Protein AF-A0A6N9YGU1-F1 (afdb_monomer)

Secondary structure (DSSP, 8-state):
---------S-TTT----EEE-SSTTEEEETTTTEEEE------------

Nearest PDB structures (foldseek):
  1pft-assembly1_A  TM=5.689E-01  e=3.047E-01  Pyrococcus furiosus
  5g5l-assembly1_I  TM=6.288E-01  e=5.674E-01  Saccharomyces cerevisiae
  8hl3-assembly1_S27A  TM=5.904E-01  e=1.967E+00  Sulfolobus acidocaldarius DSM 639
  3cm2-assembly15_J  TM=6.779E-01  e=2.420E+00  Homo sapiens
  1ro4-assembly1_A  TM=4.252E-01  e=5.542E+00  Homo sapiens

Structure (mmCIF, N/CA/C/O backbone):
data_AF-A0A6N9YGU1-F1
#
_entry.id   AF-A0A6N9YGU1-F1
#
loop_
_atom_site.group_PDB
_atom_site.id
_atom_site.type_symbol
_atom_site.label_atom_id
_atom_site.label_alt_id
_atom_site.label_comp_id
_atom_site.label_asym_id
_atom_site.label_entity_id
_atom_site.label_seq_id
_atom_site.pdbx_PDB_ins_code
_atom_site.Cartn_x
_atom_site.Cartn_y
_atom_site.Cartn_z
_atom_site.occupancy
_atom_site.B_iso_or_equiv
_atom_site.auth_seq_id
_atom_site.auth_comp_id
_atom_site.auth_asym_id
_atom_site.auth_atom_id
_atom_site.pdbx_PDB_model_num
ATOM 1 N N . MET A 1 1 ? 18.734 7.526 -11.816 1.00 39.97 1 MET A N 1
ATOM 2 C CA . MET A 1 1 ? 17.625 6.750 -12.405 1.00 39.97 1 MET A CA 1
ATOM 3 C C . MET A 1 1 ? 16.547 6.647 -11.348 1.00 39.97 1 MET A C 1
ATOM 5 O O . MET A 1 1 ? 16.759 5.932 -10.382 1.00 39.97 1 MET A O 1
ATOM 9 N N . SER A 1 2 ? 15.463 7.413 -11.465 1.00 48.88 2 SER A N 1
ATOM 10 C CA . SER A 1 2 ? 14.302 7.194 -10.602 1.00 48.88 2 SER A CA 1
ATOM 11 C C . SER A 1 2 ? 13.554 6.010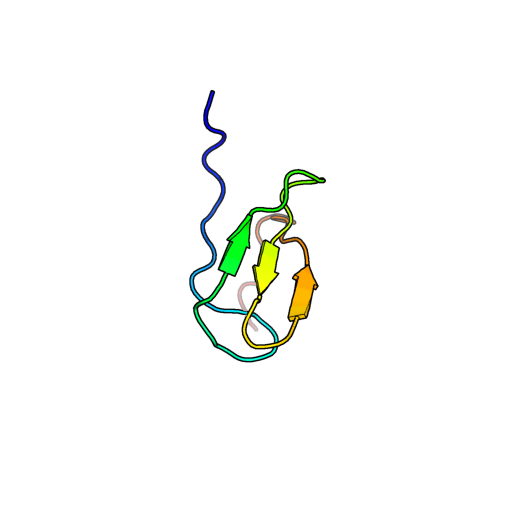 -11.202 1.00 48.88 2 SER A C 1
ATOM 13 O O . SER A 1 2 ? 12.920 6.156 -12.247 1.00 48.88 2 SER A O 1
ATOM 15 N N . GLU A 1 3 ? 13.736 4.819 -10.632 1.00 57.50 3 GLU A N 1
ATOM 16 C CA . GLU A 1 3 ? 12.804 3.711 -10.847 1.00 57.50 3 GLU A CA 1
ATOM 17 C C . GLU A 1 3 ? 11.396 4.281 -10.670 1.00 57.50 3 GLU A C 1
ATOM 19 O O . GLU A 1 3 ? 11.101 4.866 -9.627 1.00 57.50 3 GLU A O 1
ATOM 24 N N . THR A 1 4 ? 10.543 4.182 -11.689 1.00 54.62 4 THR A N 1
ATOM 25 C CA . THR A 1 4 ? 9.136 4.572 -11.576 1.00 54.62 4 THR A CA 1
ATOM 26 C C . THR A 1 4 ? 8.464 3.628 -10.576 1.00 54.62 4 THR A C 1
ATOM 28 O O . THR A 1 4 ? 7.879 2.614 -10.948 1.00 54.62 4 THR A O 1
ATOM 31 N N . ARG A 1 5 ? 8.610 3.921 -9.280 1.00 63.94 5 ARG A N 1
ATOM 32 C CA . ARG A 1 5 ? 7.928 3.226 -8.192 1.00 63.94 5 ARG A CA 1
ATOM 33 C C . ARG A 1 5 ? 6.454 3.586 -8.296 1.00 63.94 5 ARG A C 1
ATOM 35 O O . ARG A 1 5 ? 6.111 4.765 -8.334 1.00 63.94 5 ARG A O 1
ATOM 42 N N . ALA A 1 6 ? 5.585 2.581 -8.349 1.00 68.62 6 ALA A N 1
ATOM 43 C CA . ALA A 1 6 ? 4.159 2.817 -8.192 1.00 68.62 6 ALA A CA 1
ATOM 44 C C . ALA A 1 6 ? 3.944 3.485 -6.826 1.00 68.62 6 ALA A C 1
ATOM 46 O O . ALA A 1 6 ? 4.214 2.877 -5.789 1.00 68.62 6 ALA A O 1
ATOM 47 N N . ALA A 1 7 ? 3.541 4.754 -6.833 1.00 70.19 7 ALA A N 1
ATOM 48 C CA . ALA A 1 7 ? 3.233 5.469 -5.608 1.00 70.19 7 ALA A CA 1
ATOM 49 C C . ALA A 1 7 ? 1.958 4.877 -5.006 1.00 70.19 7 ALA A C 1
ATOM 51 O O . ALA A 1 7 ? 0.960 4.686 -5.706 1.00 70.19 7 ALA A O 1
ATOM 52 N N . ILE A 1 8 ? 2.003 4.574 -3.713 1.00 79.44 8 ILE A N 1
ATOM 53 C CA . ILE A 1 8 ? 0.816 4.192 -2.958 1.00 79.44 8 ILE A CA 1
ATOM 54 C C . ILE A 1 8 ? 0.263 5.453 -2.323 1.00 79.44 8 ILE A C 1
ATOM 56 O O . ILE A 1 8 ? 1.003 6.190 -1.684 1.00 79.44 8 ILE A O 1
ATOM 60 N N . LEU A 1 9 ? -1.030 5.687 -2.527 1.00 89.19 9 LEU A N 1
ATOM 61 C CA . LEU A 1 9 ? -1.711 6.866 -2.001 1.00 89.19 9 LEU A CA 1
ATOM 62 C C . LEU A 1 9 ? -2.226 6.633 -0.573 1.00 89.19 9 LEU A C 1
ATOM 64 O O . LEU A 1 9 ? -2.213 7.556 0.221 1.00 89.19 9 LEU A O 1
ATOM 68 N N . HIS A 1 10 ? -2.594 5.395 -0.212 1.00 94.56 10 HIS A N 1
ATOM 69 C CA . HIS A 1 10 ? -3.197 5.074 1.089 1.00 94.56 10 HIS A CA 1
ATOM 70 C C . HIS A 1 10 ? -2.518 3.896 1.794 1.00 94.56 10 HIS A C 1
ATOM 72 O O . HIS A 1 10 ? -2.224 2.867 1.180 1.00 94.56 10 HIS A O 1
ATOM 78 N N . CYS A 1 11 ? -2.327 4.010 3.110 1.00 94.75 11 CYS A N 1
ATOM 79 C CA . CYS A 1 11 ? -1.839 2.925 3.951 1.00 94.75 11 CYS A CA 1
ATOM 80 C C . CYS A 1 11 ? -2.815 1.730 3.909 1.00 94.75 11 CYS A C 1
ATOM 82 O O . CYS A 1 11 ? -3.981 1.899 4.277 1.00 94.75 11 CYS A O 1
ATOM 84 N N . PRO A 1 12 ? -2.361 0.502 3.584 1.00 93.88 12 PRO A N 1
ATOM 85 C CA . PRO A 1 12 ? -3.224 -0.685 3.558 1.00 93.88 12 PRO A CA 1
ATOM 86 C C . PRO A 1 12 ? -3.850 -1.055 4.912 1.00 93.88 12 PRO A C 1
ATOM 88 O O . PRO A 1 12 ? -4.763 -1.874 4.957 1.00 93.88 12 PRO A O 1
ATOM 91 N N . PHE A 1 13 ? -3.339 -0.497 6.014 1.00 94.75 13 PHE A N 1
ATOM 92 C CA . PHE A 1 13 ? -3.760 -0.839 7.374 1.00 94.75 13 PHE A CA 1
ATOM 93 C C . PHE A 1 13 ? -4.690 0.195 8.015 1.00 94.75 13 PHE A C 1
ATOM 95 O O . PHE A 1 13 ? -5.547 -0.190 8.804 1.00 94.75 13 PHE A O 1
ATOM 102 N N . CYS A 1 14 ? -4.521 1.488 7.721 1.00 96.44 14 CYS A N 1
ATOM 103 C CA . CYS A 1 14 ? -5.290 2.563 8.365 1.00 96.44 14 CYS A CA 1
ATOM 104 C C . CYS A 1 14 ? -5.892 3.583 7.391 1.00 96.44 14 CYS A C 1
ATOM 106 O O . CYS A 1 14 ? -6.455 4.570 7.847 1.00 96.44 14 CYS A O 1
ATOM 108 N N . SER A 1 15 ? -5.776 3.376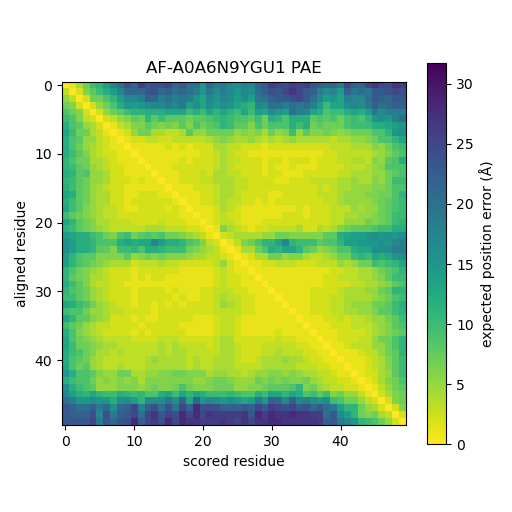 6.074 1.00 95.12 15 SER A N 1
ATOM 109 C CA . SER A 1 15 ? -6.287 4.257 5.005 1.00 95.12 15 SER A CA 1
ATOM 110 C C . SER A 1 15 ? -5.735 5.691 4.943 1.00 95.12 15 SER A C 1
ATOM 112 O O . SER A 1 15 ? -6.077 6.424 4.022 1.00 95.12 15 SER A O 1
ATOM 114 N N . GLU A 1 16 ? -4.833 6.068 5.848 1.00 96.81 16 GLU A N 1
ATOM 115 C CA . GLU A 1 16 ? -4.172 7.380 5.859 1.00 96.81 16 GLU A CA 1
ATOM 116 C C . GLU A 1 16 ? -3.159 7.543 4.717 1.00 96.81 16 GLU A C 1
ATOM 118 O O . GLU A 1 16 ? -2.589 6.563 4.227 1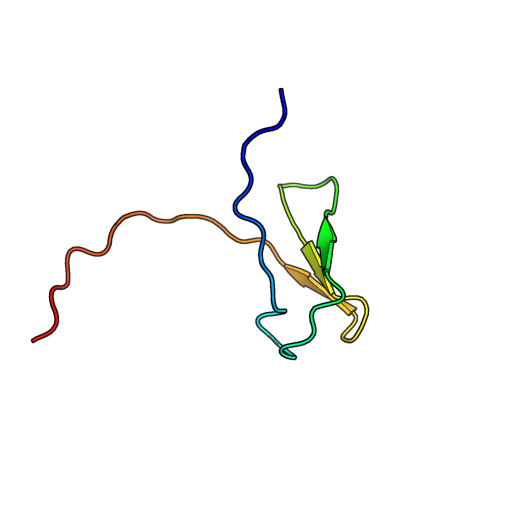.00 96.81 16 GLU A O 1
ATOM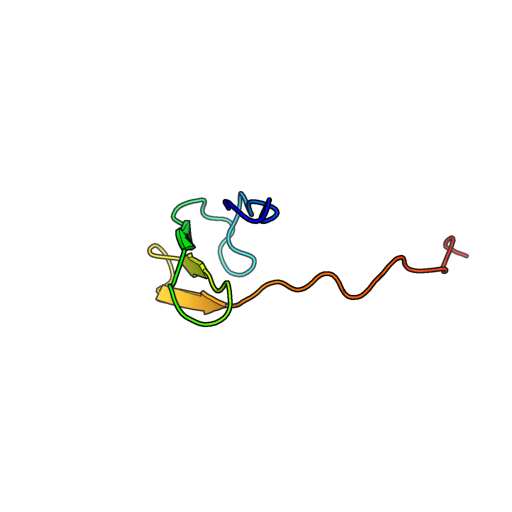 123 N N . GLU A 1 17 ? -2.901 8.792 4.334 1.00 95.31 17 GLU A N 1
ATOM 124 C CA . GLU A 1 17 ? -2.007 9.169 3.224 1.00 95.31 17 GLU A CA 1
ATOM 125 C C . GLU A 1 17 ? -0.596 9.574 3.694 1.00 95.31 17 GLU A C 1
ATOM 127 O O . GLU A 1 17 ? 0.267 9.900 2.880 1.00 95.31 17 GLU A O 1
ATOM 132 N N . ASP A 1 18 ? -0.337 9.535 5.007 1.00 95.06 18 ASP A N 1
ATOM 133 C CA . ASP A 1 18 ? 0.923 9.944 5.648 1.00 95.06 18 ASP A CA 1
ATOM 134 C C . ASP A 1 18 ? 2.028 8.879 5.461 1.00 95.06 18 ASP A C 1
ATOM 136 O O . ASP A 1 18 ? 2.487 8.233 6.413 1.00 95.06 18 ASP A O 1
ATOM 140 N N . LEU A 1 19 ? 2.382 8.627 4.196 1.00 93.25 19 LEU A N 1
ATOM 141 C CA . LEU A 1 19 ? 3.291 7.582 3.727 1.00 93.25 19 LEU A CA 1
ATOM 1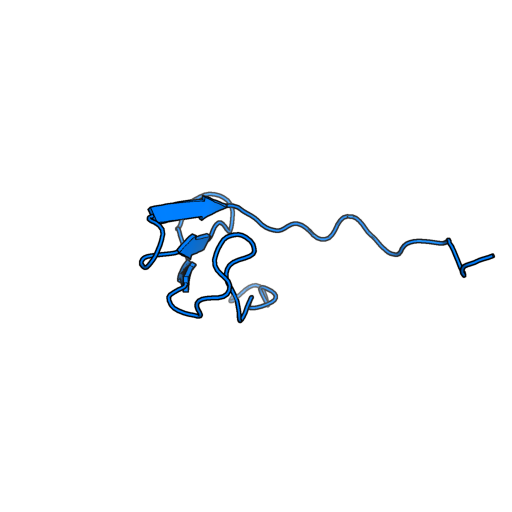42 C C . LEU A 1 19 ? 4.646 8.154 3.289 1.00 93.25 19 LEU A C 1
ATOM 144 O O . LEU A 1 19 ? 4.717 9.041 2.439 1.00 93.25 19 LEU A O 1
ATOM 148 N N . PHE A 1 20 ? 5.734 7.577 3.799 1.00 91.69 20 PHE A N 1
ATOM 149 C CA . PHE A 1 20 ? 7.105 7.969 3.464 1.00 91.69 20 PHE A CA 1
ATOM 150 C C . PHE A 1 20 ? 7.906 6.783 2.930 1.00 91.69 20 PHE A C 1
ATOM 152 O O . PHE A 1 20 ? 7.784 5.679 3.462 1.00 91.69 20 PHE A O 1
ATOM 159 N N . PRO A 1 21 ? 8.738 6.979 1.892 1.00 90.12 21 PRO A N 1
ATOM 160 C CA . PRO A 1 21 ? 9.618 5.927 1.409 1.00 90.12 21 PRO A CA 1
ATO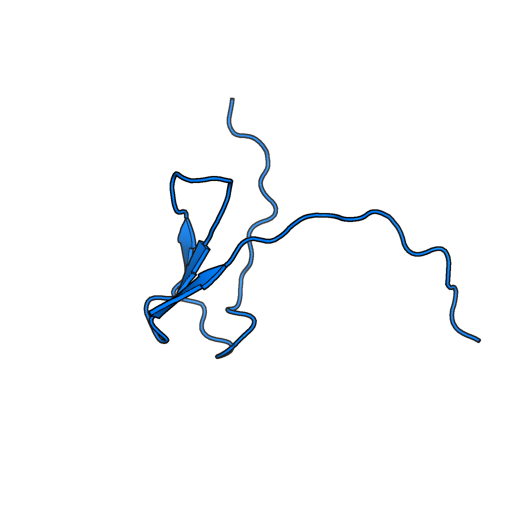M 161 C C . PRO A 1 21 ? 10.691 5.616 2.455 1.00 90.12 21 PRO A C 1
ATOM 163 O O . PRO A 1 21 ? 11.266 6.526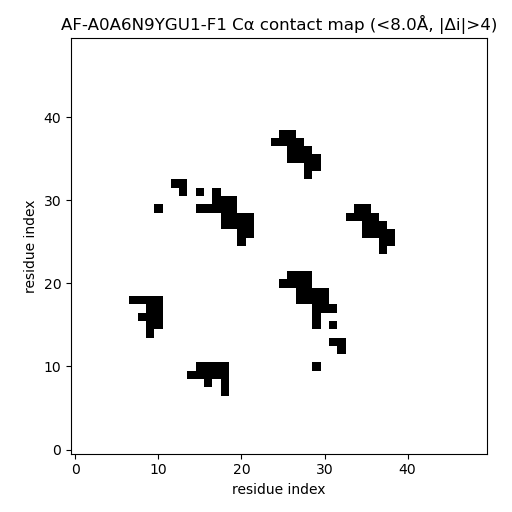 3.052 1.00 90.12 21 PRO A O 1
ATOM 166 N N . VAL A 1 22 ? 10.996 4.331 2.628 1.00 89.56 22 VAL A N 1
ATOM 167 C CA . VAL A 1 22 ? 12.196 3.893 3.347 1.00 89.56 22 VAL A CA 1
ATOM 168 C C . VAL A 1 22 ? 13.255 3.433 2.346 1.00 89.56 22 VAL A C 1
ATOM 170 O O . VAL A 1 22 ? 12.939 2.882 1.286 1.00 89.56 22 VAL A O 1
ATOM 173 N N . GLU A 1 23 ? 14.523 3.685 2.669 1.00 78.69 23 GLU A N 1
ATOM 174 C CA . GLU A 1 23 ? 15.664 3.369 1.794 1.00 78.69 23 GLU A CA 1
ATOM 175 C C . GLU A 1 23 ? 15.791 1.858 1.534 1.00 78.69 23 GLU A C 1
ATOM 177 O O . GLU A 1 23 ? 16.231 1.424 0.468 1.00 78.69 23 GLU A O 1
ATOM 182 N N . GLU A 1 24 ? 15.344 1.033 2.482 1.00 77.06 24 GLU A N 1
ATOM 183 C CA . GLU A 1 24 ? 15.488 -0.414 2.414 1.00 77.06 24 GLU A CA 1
ATOM 184 C C . GLU A 1 24 ? 14.369 -1.066 1.582 1.00 77.06 24 GLU A C 1
ATOM 186 O O . GLU A 1 24 ? 13.182 -1.009 1.909 1.00 77.06 24 GLU A O 1
ATOM 191 N N . GLY A 1 25 ? 14.748 -1.694 0.463 1.00 71.25 25 GLY A N 1
ATOM 192 C CA . GLY A 1 25 ? 13.891 -2.628 -0.277 1.00 71.25 25 GLY A CA 1
ATOM 193 C C . GLY A 1 25 ? 12.641 -2.036 -0.942 1.00 71.25 25 GLY A C 1
ATOM 194 O O . GLY A 1 25 ? 11.742 -2.794 -1.303 1.00 71.25 25 GLY A O 1
ATOM 195 N N . GLY A 1 26 ? 12.556 -0.711 -1.106 1.00 79.50 26 GLY A N 1
ATOM 196 C CA . GLY A 1 26 ? 11.364 -0.064 -1.669 1.00 79.50 26 GLY A CA 1
ATOM 197 C C . GLY A 1 26 ? 10.153 -0.107 -0.734 1.00 79.50 26 GLY A C 1
ATOM 198 O O . GLY A 1 26 ? 9.013 -0.149 -1.202 1.00 79.50 26 GLY A O 1
ATOM 199 N N . GLY A 1 27 ? 10.405 -0.143 0.576 1.00 87.88 27 GLY A N 1
ATOM 200 C CA . GLY A 1 27 ? 9.367 -0.079 1.592 1.00 87.88 27 GLY A CA 1
ATOM 201 C C . GLY A 1 27 ? 8.771 1.318 1.775 1.00 87.88 27 GLY A C 1
ATOM 202 O O . GLY A 1 27 ? 9.287 2.327 1.289 1.00 87.88 27 GLY A O 1
ATOM 203 N N . TRP A 1 28 ? 7.694 1.349 2.547 1.00 92.00 28 TRP A N 1
ATOM 204 C CA . TRP A 1 28 ? 6.936 2.517 2.955 1.00 92.00 28 TRP A CA 1
ATOM 205 C C . TRP A 1 28 ? 6.679 2.460 4.456 1.00 92.00 28 TRP A C 1
ATOM 207 O O .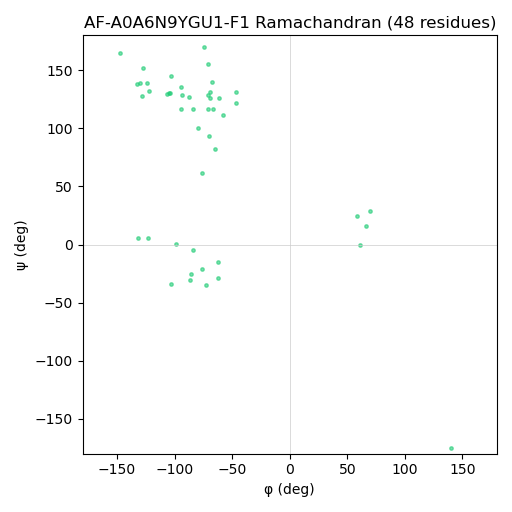 TRP A 1 28 ? 6.319 1.413 4.995 1.00 92.00 28 TRP A O 1
ATOM 217 N N . GLU A 1 29 ? 6.826 3.596 5.115 1.00 94.44 29 GLU A N 1
ATOM 218 C CA . GLU A 1 29 ? 6.412 3.825 6.493 1.00 94.44 29 GLU A CA 1
ATOM 219 C C . GLU A 1 29 ? 5.131 4.664 6.495 1.00 94.44 29 GLU A C 1
ATOM 221 O O . GLU A 1 29 ? 5.074 5.708 5.850 1.00 94.44 29 GLU A O 1
ATOM 226 N N . CYS A 1 30 ? 4.112 4.235 7.241 1.00 96.38 30 CYS A N 1
ATOM 227 C CA . CYS A 1 30 ? 2.969 5.081 7.575 1.00 96.38 30 CYS A CA 1
ATOM 228 C C . CYS A 1 30 ? 3.197 5.746 8.931 1.00 96.38 30 CYS A C 1
ATOM 230 O O . CYS A 1 30 ? 3.234 5.053 9.949 1.00 96.38 30 CYS A O 1
ATOM 232 N N . ARG A 1 31 ? 3.282 7.077 8.968 1.00 95.94 31 ARG A N 1
ATOM 233 C CA . ARG A 1 31 ? 3.521 7.824 10.213 1.00 95.94 31 ARG A CA 1
ATOM 234 C C . ARG A 1 31 ? 2.288 7.938 11.109 1.00 95.94 31 ARG A C 1
ATOM 236 O O . ARG A 1 31 ? 2.442 8.072 12.319 1.00 95.94 31 ARG A O 1
ATOM 243 N N . SER A 1 32 ? 1.081 7.770 10.568 1.00 97.12 32 SER A N 1
ATOM 244 C CA . SER A 1 32 ? -0.152 7.770 11.371 1.00 97.12 32 SER A CA 1
ATOM 245 C C . SER A 1 32 ? -0.322 6.502 12.212 1.00 97.12 32 SER A C 1
ATOM 247 O O . SER A 1 32 ? -0.859 6.559 13.314 1.00 97.12 32 SER A O 1
ATOM 249 N N . CYS A 1 33 ? 0.115 5.342 11.704 1.00 97.44 33 CYS A N 1
ATOM 250 C CA . CYS A 1 33 ? -0.057 4.054 12.390 1.00 97.44 33 CYS A CA 1
ATOM 251 C C . CYS A 1 33 ? 1.248 3.288 12.663 1.00 97.44 33 CYS A C 1
ATOM 253 O O . CYS A 1 33 ? 1.190 2.156 13.149 1.00 97.44 33 CYS A O 1
ATOM 255 N N . LEU A 1 34 ? 2.397 3.901 12.356 1.00 96.44 34 LEU A N 1
ATOM 256 C CA . LEU A 1 34 ? 3.768 3.434 12.611 1.00 96.44 34 LEU A CA 1
ATOM 257 C C . LEU A 1 34 ? 4.121 2.072 11.992 1.00 96.44 34 LEU A C 1
ATOM 259 O O . LEU A 1 34 ? 4.995 1.358 12.484 1.00 96.44 34 LEU A O 1
ATOM 263 N N . ARG A 1 35 ? 3.432 1.674 10.918 1.00 95.50 35 ARG A N 1
ATOM 264 C CA . ARG A 1 35 ? 3.703 0.410 10.218 1.00 95.50 35 ARG A CA 1
ATOM 265 C C . ARG A 1 35 ? 4.647 0.629 9.049 1.00 95.50 35 ARG A C 1
ATOM 267 O O . ARG A 1 35 ? 4.430 1.529 8.241 1.00 95.50 35 ARG A O 1
ATOM 274 N N . VAL A 1 36 ? 5.620 -0.269 8.927 1.00 94.25 36 VAL A N 1
ATOM 275 C CA . VAL A 1 36 ? 6.519 -0.367 7.776 1.00 94.25 36 VAL A CA 1
ATOM 276 C C . VAL A 1 36 ? 6.111 -1.572 6.935 1.00 94.25 36 VAL A C 1
ATOM 278 O O . VAL A 1 36 ? 5.898 -2.663 7.466 1.00 94.25 36 VAL A O 1
ATOM 281 N N . PHE A 1 37 ? 5.965 -1.380 5.629 1.00 91.38 37 PHE A N 1
ATOM 282 C CA . PHE A 1 37 ? 5.545 -2.422 4.691 1.00 91.38 37 PHE A CA 1
ATOM 283 C C . PHE A 1 37 ? 6.204 -2.225 3.324 1.00 91.38 37 PHE A C 1
ATOM 285 O O . PHE A 1 37 ? 6.719 -1.157 3.028 1.00 91.38 37 PHE A O 1
ATOM 292 N N . SER A 1 38 ? 6.186 -3.238 2.462 1.00 89.12 38 SER A N 1
ATOM 293 C CA . SER A 1 38 ? 6.626 -3.121 1.067 1.00 89.12 38 SER A CA 1
ATOM 294 C C . SER A 1 38 ? 5.541 -3.636 0.131 1.00 89.12 38 SER A C 1
ATOM 296 O O . SER A 1 38 ? 4.727 -4.483 0.508 1.00 89.12 38 SER A O 1
ATOM 298 N N . VAL A 1 39 ? 5.503 -3.109 -1.094 1.00 82.75 39 VAL A N 1
ATOM 299 C CA . VAL A 1 39 ? 4.564 -3.566 -2.122 1.00 82.75 39 VAL A CA 1
ATOM 300 C C . VAL A 1 39 ? 5.328 -4.025 -3.343 1.00 82.75 39 VAL A C 1
ATOM 302 O O . VAL A 1 39 ? 6.231 -3.354 -3.834 1.00 82.75 39 VAL A O 1
ATOM 305 N N . LYS A 1 40 ? 4.948 -5.208 -3.823 1.00 83.44 40 LYS A N 1
ATOM 306 C CA . LYS A 1 40 ? 5.580 -5.884 -4.945 1.00 83.44 40 LYS A CA 1
ATOM 307 C C . LYS A 1 40 ? 4.518 -6.275 -5.961 1.00 83.44 40 LYS A C 1
ATOM 309 O O . LYS A 1 40 ? 3.546 -6.945 -5.618 1.00 83.44 40 LYS A O 1
ATOM 314 N N . LEU A 1 41 ? 4.731 -5.903 -7.222 1.00 84.56 41 LEU A N 1
ATOM 315 C CA . LEU A 1 41 ? 3.955 -6.454 -8.328 1.00 84.56 41 LEU A CA 1
ATOM 316 C C . LEU A 1 41 ? 4.298 -7.943 -8.469 1.00 84.56 41 LEU A C 1
ATOM 318 O O . LEU A 1 41 ? 5.439 -8.293 -8.765 1.00 84.56 41 LEU A O 1
ATOM 322 N N . LEU A 1 42 ? 3.312 -8.814 -8.258 1.00 87.44 42 LEU A N 1
ATOM 323 C CA . LEU A 1 42 ? 3.487 -10.262 -8.422 1.00 87.44 42 LEU A CA 1
ATOM 324 C C . LEU A 1 42 ? 3.275 -10.724 -9.873 1.00 87.44 42 LEU A C 1
ATOM 326 O O . LEU A 1 42 ? 3.818 -11.748 -10.271 1.00 87.44 42 LEU A O 1
ATOM 330 N N . GLY A 1 43 ? 2.505 -9.974 -10.664 1.00 87.69 43 GLY A N 1
ATOM 331 C CA . GLY A 1 43 ? 2.164 -10.294 -12.050 1.00 87.69 43 GLY A CA 1
ATOM 332 C C . GLY A 1 43 ? 0.706 -9.966 -12.365 1.00 87.69 43 GLY A C 1
ATOM 333 O O . GLY A 1 43 ? -0.013 -9.412 -11.533 1.00 87.69 43 GLY A O 1
ATOM 334 N N . LEU A 1 44 ? 0.263 -10.314 -13.573 1.00 88.50 44 LEU A N 1
ATOM 335 C CA . LEU A 1 44 ? -1.139 -10.203 -13.970 1.00 88.50 44 LEU A CA 1
ATOM 336 C C . LEU A 1 44 ? -1.882 -11.485 -13.579 1.00 88.50 44 LEU A C 1
ATOM 338 O O . LEU A 1 44 ? -1.470 -12.584 -13.946 1.00 88.50 44 LEU A O 1
ATOM 342 N N . SER A 1 45 ? -2.985 -11.351 -12.842 1.00 87.88 45 SER A N 1
ATOM 343 C CA . SER A 1 45 ? -3.863 -12.485 -12.542 1.00 87.88 45 SER A CA 1
ATOM 344 C C . SER A 1 45 ? -4.619 -12.909 -13.805 1.00 87.88 45 SER A C 1
ATOM 346 O O . SER A 1 45 ? -5.256 -12.084 -14.456 1.00 87.88 45 SER A O 1
ATOM 348 N N . THR A 1 46 ? -4.581 -14.200 -14.143 1.00 85.00 46 THR A N 1
ATOM 349 C CA . THR A 1 46 ? -5.298 -14.7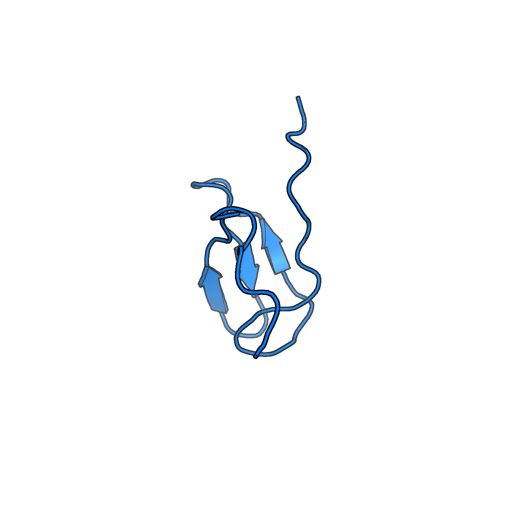75 -15.299 1.00 85.00 46 THR A CA 1
ATOM 350 C C . THR A 1 46 ? -6.755 -15.121 -14.994 1.00 85.00 46 THR A C 1
ATOM 352 O O . THR A 1 46 ? -7.506 -15.493 -15.896 1.00 85.00 46 THR A O 1
ATOM 355 N N . ARG A 1 47 ? -7.184 -14.975 -13.733 1.00 79.25 47 ARG A N 1
ATOM 356 C CA . ARG A 1 47 ? -8.584 -15.142 -13.342 1.00 79.25 47 ARG A CA 1
ATOM 357 C C . ARG A 1 47 ? -9.399 -13.973 -13.905 1.00 79.25 47 ARG A C 1
ATOM 359 O O . ARG A 1 47 ? -9.516 -12.928 -13.273 1.00 79.25 47 ARG A O 1
ATOM 366 N N . ARG A 1 48 ? -9.992 -14.155 -15.088 1.00 67.19 48 ARG A N 1
ATOM 367 C CA . ARG A 1 48 ? -11.261 -13.485 -15.400 1.00 67.19 48 ARG A CA 1
ATOM 368 C C . ARG A 1 48 ? -12.302 -14.184 -14.534 1.00 67.19 48 ARG A C 1
ATOM 370 O O . ARG A 1 48 ? -12.424 -15.400 -14.634 1.00 67.19 48 ARG A O 1
ATOM 377 N N . GLY A 1 49 ? -12.913 -13.448 -13.609 1.00 66.81 49 GLY A N 1
ATOM 378 C CA . GLY A 1 49 ? -13.867 -13.999 -12.648 1.00 66.81 49 GLY A CA 1
ATOM 379 C C . GLY A 1 49 ? -14.889 -14.913 -13.325 1.00 66.81 49 GLY A C 1
ATOM 380 O O . GLY A 1 49 ? -15.440 -14.550 -14.364 1.00 66.81 49 GLY A O 1
ATOM 381 N N . ALA A 1 50 ? -15.067 -16.096 -12.744 1.00 54.62 50 ALA A N 1
ATOM 382 C CA . ALA A 1 50 ? -16.297 -16.863 -12.852 1.00 54.62 50 ALA A CA 1
ATOM 383 C C . ALA A 1 50 ? -17.182 -16.473 -11.666 1.00 54.62 50 ALA A C 1
ATOM 385 O O . ALA A 1 50 ? -16.594 -16.220 -10.585 1.00 54.62 50 ALA A O 1
#

Radius of gyration: 13.31 Å; Cα contacts (8 Å, |Δi|>4): 53; chains: 1; bounding box: 34×27×28 Å

Solvent-accessible surface area (backbone atoms only — not comparable to full-atom values): 3551 Å² total; per-residue (Å²): 132,82,73,88,67,85,81,77,68,53,39,95,86,76,64,48,62,56,65,42,82,40,92,66,88,66,20,36,34,28,73,84,78,71,47,74,48,69,81,76,91,87,73,84,80,83,76,72,83,129

Foldseek 3Di:
DPPPPDDDQADPPPRDRQWDFDPPPRWIARPVVGDIDHDDDPDDDPDPDD

Organism: NCBI:txid1783498

Sequence (50 aa):
MSETRAAILHCPFCSEEDLFPVEEGGGWECRSCLRVFSVKLLGLSTRRGA

Mean predicted aligned error: 6.91 Å

pLDDT: mean 83.66, std 14.18, range [39.97, 97.44]